Protein AF-A0A5B7D4N1-F1 (afdb_monomer_lite)

Structure (mmCIF, N/CA/C/O backbone):
data_AF-A0A5B7D4N1-F1
#
_entry.id   AF-A0A5B7D4N1-F1
#
loop_
_atom_site.group_PDB
_atom_site.id
_atom_site.type_symbol
_atom_site.label_atom_id
_atom_site.label_alt_id
_atom_site.label_comp_id
_atom_site.label_asym_id
_atom_site.label_entity_id
_atom_site.label_seq_id
_atom_site.pdbx_PDB_ins_code
_atom_site.Cartn_x
_atom_site.Cartn_y
_atom_site.Cartn_z
_atom_site.occupancy
_atom_site.B_iso_or_equiv
_atom_site.auth_seq_id
_atom_site.auth_comp_id
_atom_site.auth_asym_id
_atom_site.auth_atom_id
_atom_site.pdbx_PDB_model_num
ATOM 1 N N . MET A 1 1 ? -23.264 2.022 2.938 1.00 48.88 1 MET A N 1
ATOM 2 C CA . MET A 1 1 ? -21.872 2.042 3.425 1.00 48.88 1 MET A CA 1
ATOM 3 C C . MET A 1 1 ? -21.930 2.372 4.895 1.00 48.88 1 MET A C 1
ATOM 5 O O . MET A 1 1 ? -22.106 3.529 5.250 1.00 48.88 1 MET A O 1
ATOM 9 N N . THR A 1 2 ? -21.930 1.342 5.725 1.00 54.53 2 THR A N 1
ATOM 10 C CA . THR A 1 2 ? -21.895 1.464 7.180 1.00 54.53 2 THR A CA 1
ATOM 11 C C . THR A 1 2 ? -20.443 1.342 7.619 1.00 54.53 2 THR A C 1
ATOM 13 O O . THR A 1 2 ? -19.711 0.515 7.087 1.00 54.53 2 THR A O 1
ATOM 16 N N . PHE A 1 3 ? -20.005 2.172 8.566 1.00 68.19 3 PHE A N 1
ATOM 17 C CA . PHE A 1 3 ? -18.718 2.006 9.258 1.00 68.19 3 PHE A CA 1
ATOM 18 C C . PHE A 1 3 ? -18.810 0.847 10.269 1.00 68.19 3 PHE A C 1
ATOM 20 O O . PHE A 1 3 ? -18.339 0.952 11.397 1.00 68.19 3 PHE A O 1
ATOM 27 N N . ASP A 1 4 ? -19.501 -0.231 9.895 1.00 79.94 4 ASP A N 1
ATOM 28 C CA . ASP A 1 4 ? -19.618 -1.415 10.729 1.00 79.94 4 ASP A CA 1
ATOM 29 C C . ASP A 1 4 ? -18.230 -2.078 10.791 1.00 79.94 4 ASP A C 1
ATOM 31 O O . ASP A 1 4 ? -17.604 -2.261 9.738 1.00 79.94 4 ASP A O 1
ATOM 35 N N . PRO A 1 5 ? -17.723 -2.439 11.982 1.00 80.62 5 PRO A N 1
ATOM 36 C CA . PRO A 1 5 ? -16.435 -3.115 12.126 1.00 80.62 5 PRO A CA 1
ATOM 37 C C . PRO A 1 5 ? -16.261 -4.319 11.191 1.00 80.62 5 PRO A C 1
ATOM 39 O O . PRO A 1 5 ? -15.171 -4.541 10.667 1.00 80.62 5 PRO A O 1
ATOM 42 N N . LYS A 1 6 ? -17.341 -5.059 10.912 1.00 85.81 6 LYS A N 1
ATOM 43 C CA . LYS A 1 6 ? -17.313 -6.221 10.017 1.00 85.81 6 LYS A CA 1
ATOM 44 C C . LYS A 1 6 ? -17.102 -5.839 8.548 1.00 85.81 6 LYS A C 1
ATOM 46 O O . LYS A 1 6 ? -16.419 -6.554 7.809 1.00 85.81 6 LYS A O 1
ATOM 51 N N . ASP A 1 7 ? -17.662 -4.707 8.125 1.00 83.88 7 ASP A N 1
ATOM 52 C CA . ASP A 1 7 ? -17.469 -4.168 6.775 1.00 83.88 7 ASP A CA 1
ATOM 53 C C . ASP A 1 7 ? -16.024 -3.669 6.598 1.00 83.88 7 ASP A C 1
ATOM 55 O O . ASP A 1 7 ? -15.410 -3.886 5.550 1.00 83.88 7 ASP A O 1
ATOM 59 N N . ILE A 1 8 ? -15.454 -3.055 7.644 1.00 84.31 8 ILE A N 1
ATOM 60 C CA . ILE A 1 8 ? -14.058 -2.591 7.672 1.00 84.31 8 ILE A CA 1
ATOM 61 C C . ILE A 1 8 ? -13.090 -3.777 7.592 1.00 84.31 8 ILE A C 1
ATOM 63 O O . ILE A 1 8 ? -12.187 -3.771 6.753 1.00 84.31 8 ILE A O 1
ATOM 67 N N . GLU A 1 9 ? -13.300 -4.819 8.398 1.00 88.00 9 GLU A N 1
ATOM 68 C CA . GLU A 1 9 ? -12.480 -6.036 8.372 1.00 88.00 9 GLU A CA 1
ATOM 69 C C . GLU A 1 9 ? -12.513 -6.703 6.988 1.00 88.00 9 GLU A C 1
ATOM 71 O O . GLU A 1 9 ? -11.469 -7.016 6.411 1.00 88.00 9 GLU A O 1
ATOM 76 N N . THR A 1 10 ? -13.705 -6.819 6.394 1.00 91.44 10 THR A N 1
ATOM 77 C CA . THR A 1 10 ? -13.885 -7.365 5.038 1.00 91.44 10 THR A CA 1
ATOM 78 C C . THR A 1 10 ? -13.144 -6.532 3.986 1.00 91.44 10 THR A C 1
ATOM 80 O O . THR A 1 10 ? -12.511 -7.081 3.077 1.00 91.44 10 THR A O 1
ATOM 83 N N . ALA A 1 11 ? -13.174 -5.201 4.101 1.00 90.25 11 ALA A N 1
ATOM 84 C CA . ALA A 1 11 ? -12.440 -4.312 3.206 1.00 90.25 11 ALA A CA 1
ATOM 85 C C . ALA A 1 11 ? -10.916 -4.479 3.352 1.00 90.25 11 ALA A C 1
ATOM 87 O O . ALA A 1 11 ? -10.200 -4.514 2.349 1.00 90.25 11 ALA A O 1
ATOM 88 N N . ILE A 1 12 ? -10.411 -4.645 4.577 1.00 89.88 12 ILE A N 1
ATOM 89 C CA . ILE A 1 12 ? -8.988 -4.905 4.842 1.00 89.88 12 ILE A CA 1
ATOM 90 C C . ILE A 1 12 ? -8.556 -6.248 4.245 1.00 89.88 12 ILE A C 1
ATOM 92 O O . ILE A 1 12 ? -7.512 -6.311 3.589 1.00 89.88 12 ILE A O 1
ATOM 96 N N . GLU A 1 13 ? -9.346 -7.304 4.444 1.00 94.19 13 GLU A N 1
ATOM 97 C CA . GLU A 1 13 ? -9.117 -8.641 3.882 1.00 94.19 13 GLU A CA 1
ATOM 98 C C . GLU A 1 13 ? -9.022 -8.578 2.350 1.00 94.19 13 GLU A C 1
ATOM 100 O O . GLU A 1 13 ? -8.047 -9.034 1.746 1.00 94.19 13 GLU A O 1
ATOM 105 N N . THR A 1 14 ? -9.989 -7.907 1.722 1.00 95.19 14 THR A N 1
ATOM 106 C CA . THR A 1 14 ? -10.043 -7.731 0.265 1.00 95.19 14 THR A CA 1
ATOM 107 C C . THR A 1 14 ? -8.824 -6.960 -0.245 1.00 95.19 14 THR A C 1
ATOM 109 O O . THR A 1 14 ? -8.192 -7.362 -1.221 1.00 95.19 14 THR A O 1
ATOM 112 N N . LEU A 1 15 ? -8.416 -5.886 0.440 1.00 94.25 15 LEU A N 1
ATOM 113 C CA . LEU A 1 15 ? -7.226 -5.120 0.061 1.00 94.25 15 LEU A CA 1
ATOM 114 C C . LEU A 1 15 ? -5.928 -5.922 0.211 1.00 94.25 15 LEU A C 1
ATOM 116 O O . LEU A 1 15 ? -5.008 -5.724 -0.584 1.00 94.25 15 LEU A O 1
ATOM 120 N N . LYS A 1 16 ? -5.824 -6.828 1.195 1.00 94.44 16 LYS A N 1
ATOM 121 C CA . LYS A 1 16 ? -4.670 -7.739 1.317 1.00 94.44 16 LYS A CA 1
ATOM 122 C C . 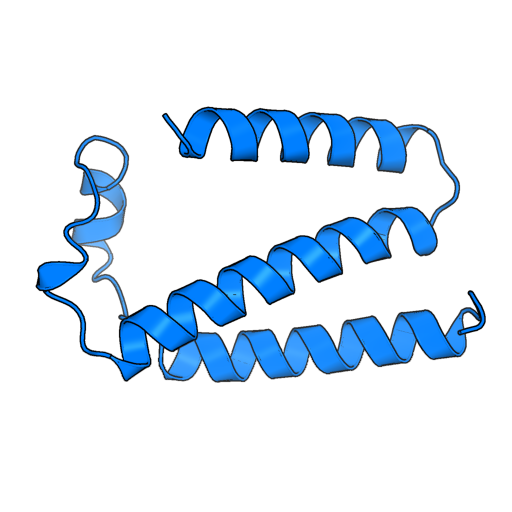LYS A 1 16 ? -4.574 -8.657 0.098 1.00 94.44 16 LYS A C 1
ATOM 124 O O . LYS A 1 16 ? -3.495 -8.771 -0.482 1.00 94.44 16 LYS A O 1
ATOM 129 N N . GLN A 1 17 ? -5.696 -9.242 -0.319 1.00 96.69 17 GLN A N 1
ATOM 130 C CA . GLN A 1 17 ? -5.758 -10.101 -1.504 1.00 96.69 17 GLN A CA 1
ATOM 131 C C . GLN A 1 17 ? -5.407 -9.320 -2.778 1.00 96.69 17 GLN A C 1
ATOM 133 O O . GLN A 1 17 ? -4.567 -9.760 -3.564 1.00 96.69 17 GLN A O 1
ATOM 138 N N . SER A 1 18 ? -5.960 -8.115 -2.948 1.00 94.94 18 SER A N 1
ATOM 139 C CA . SER A 1 18 ? -5.644 -7.239 -4.083 1.00 94.94 18 SER A CA 1
ATOM 140 C C . SER A 1 18 ? -4.160 -6.872 -4.138 1.00 94.94 18 SER A C 1
ATOM 142 O O . SER A 1 18 ? -3.551 -6.905 -5.207 1.00 94.94 18 SER A O 1
ATOM 144 N N . VAL A 1 19 ? -3.541 -6.584 -2.988 1.00 94.19 19 VAL A N 1
ATOM 145 C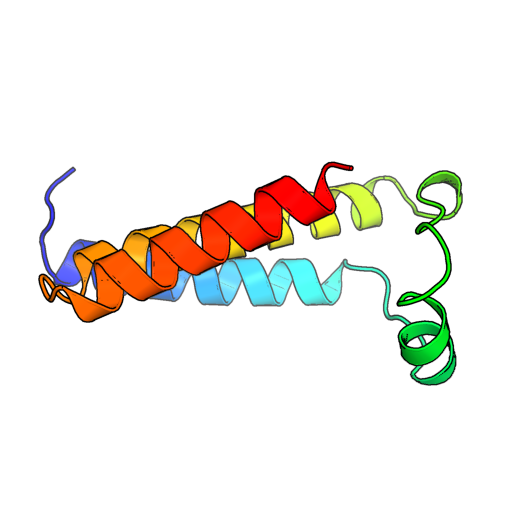 CA . VAL A 1 19 ? -2.095 -6.333 -2.890 1.00 94.19 19 VAL A CA 1
ATOM 146 C C . VAL A 1 19 ? -1.282 -7.556 -3.312 1.00 94.19 19 VAL A C 1
ATOM 148 O O . VAL A 1 19 ? -0.289 -7.407 -4.029 1.00 94.19 19 VAL A O 1
ATOM 151 N N . GLU A 1 20 ? -1.682 -8.755 -2.892 1.00 94.69 20 GLU A N 1
ATOM 152 C CA . GLU A 1 20 ? -1.001 -9.989 -3.278 1.00 94.69 20 GLU A CA 1
ATOM 153 C C . GLU A 1 20 ? -1.059 -10.211 -4.791 1.00 94.69 20 GLU A C 1
ATOM 155 O O . GLU A 1 20 ? -0.030 -10.490 -5.410 1.00 94.69 20 GLU A O 1
ATOM 160 N N . VAL A 1 21 ? -2.233 -10.015 -5.399 1.00 94.69 21 VAL A N 1
ATOM 161 C CA . VAL A 1 21 ? -2.405 -10.083 -6.854 1.00 94.69 21 VAL A CA 1
ATOM 162 C C . VAL A 1 21 ? -1.497 -9.066 -7.536 1.00 94.69 21 VAL A C 1
ATOM 164 O O . VAL A 1 21 ? -0.704 -9.448 -8.393 1.00 94.69 21 VAL A O 1
ATOM 167 N N . CYS A 1 22 ? -1.528 -7.800 -7.114 1.00 92.88 22 CYS A N 1
ATOM 168 C CA . CYS A 1 22 ? -0.679 -6.772 -7.709 1.00 92.88 22 CYS A CA 1
ATOM 169 C C . CYS A 1 22 ? 0.806 -7.151 -7.618 1.00 92.88 22 CYS A C 1
ATOM 171 O O . CYS A 1 22 ? 1.512 -7.083 -8.616 1.00 92.88 22 CYS A O 1
ATOM 173 N N . ASN A 1 23 ? 1.292 -7.641 -6.475 1.00 91.19 23 ASN A N 1
ATOM 174 C CA . ASN A 1 23 ? 2.694 -8.048 -6.315 1.00 91.19 23 ASN A CA 1
ATOM 175 C C . ASN A 1 23 ? 3.129 -9.199 -7.240 1.00 91.19 23 ASN A C 1
ATOM 177 O O . ASN A 1 23 ? 4.321 -9.325 -7.522 1.00 91.19 23 ASN A O 1
ATOM 181 N N . ARG A 1 24 ? 2.198 -10.031 -7.726 1.00 92.19 24 ARG A N 1
ATOM 182 C CA . ARG A 1 24 ? 2.502 -11.078 -8.716 1.00 92.19 24 ARG A CA 1
ATOM 183 C C . ARG A 1 24 ? 2.753 -10.502 -10.113 1.00 92.19 24 ARG A C 1
ATOM 185 O O . ARG A 1 24 ? 3.571 -11.062 -10.837 1.00 92.19 24 ARG A O 1
ATOM 192 N N . PHE A 1 25 ? 2.073 -9.408 -10.459 1.00 89.75 25 PHE A N 1
ATOM 193 C CA . PHE A 1 25 ? 2.125 -8.765 -11.781 1.00 89.75 25 PHE A CA 1
ATOM 194 C C . PHE A 1 25 ? 3.002 -7.511 -11.831 1.00 89.75 25 PHE A C 1
ATOM 196 O O . PHE A 1 25 ? 3.339 -7.036 -12.911 1.00 89.75 25 PHE A O 1
ATOM 203 N N . ARG A 1 26 ? 3.387 -6.966 -10.676 1.00 86.00 26 ARG A N 1
ATOM 204 C CA . ARG A 1 26 ? 4.345 -5.867 -10.585 1.00 86.00 26 ARG A CA 1
ATOM 205 C C . ARG A 1 26 ? 5.731 -6.322 -11.011 1.00 86.00 26 ARG A C 1
ATOM 207 O O .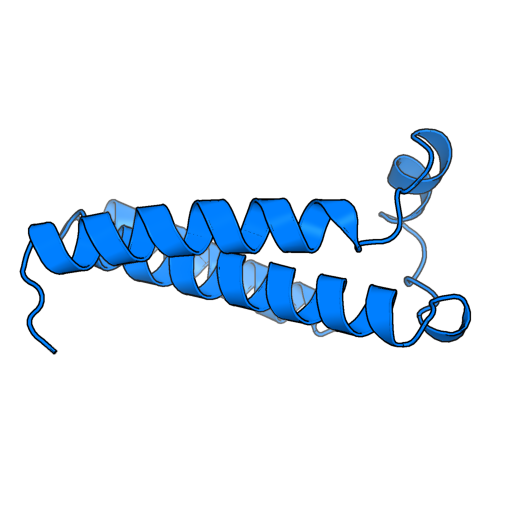 ARG A 1 26 ? 6.147 -7.458 -10.765 1.00 86.00 26 ARG A O 1
ATOM 214 N N . ARG A 1 27 ? 6.489 -5.378 -11.560 1.00 78.88 27 ARG A N 1
ATOM 215 C CA . ARG A 1 27 ? 7.884 -5.603 -11.919 1.00 78.88 27 ARG A CA 1
ATOM 216 C C . ARG A 1 27 ? 8.700 -5.936 -10.669 1.00 78.88 27 ARG A C 1
ATOM 218 O O . ARG A 1 27 ? 8.788 -5.148 -9.725 1.00 78.88 27 ARG A O 1
ATOM 225 N N . LYS A 1 28 ? 9.326 -7.112 -10.660 1.00 71.69 28 LYS A N 1
ATOM 226 C CA . LYS A 1 28 ? 10.225 -7.532 -9.581 1.00 71.69 28 LYS A CA 1
ATOM 227 C C . LYS A 1 28 ? 11.552 -6.796 -9.746 1.00 71.69 28 LYS A C 1
ATOM 229 O O . LYS A 1 28 ? 12.354 -7.165 -10.597 1.00 71.69 28 LYS A O 1
ATOM 234 N N . ASN A 1 29 ? 11.783 -5.746 -8.958 1.00 61.50 29 ASN A N 1
ATOM 235 C CA . ASN A 1 29 ? 13.099 -5.106 -8.933 1.00 61.50 29 ASN A CA 1
ATOM 236 C C . ASN A 1 29 ? 14.123 -6.111 -8.416 1.00 61.50 29 ASN A C 1
ATOM 238 O O . ASN A 1 29 ? 13.933 -6.714 -7.356 1.00 61.50 29 ASN A O 1
ATOM 242 N N . THR A 1 30 ? 15.233 -6.246 -9.126 1.00 56.16 30 THR A N 1
ATOM 243 C CA . THR A 1 30 ? 16.367 -6.999 -8.593 1.00 56.16 30 THR A CA 1
ATOM 244 C C . THR A 1 30 ? 16.910 -6.208 -7.398 1.00 56.16 30 THR A C 1
ATOM 246 O O . THR A 1 30 ? 16.932 -4.981 -7.443 1.00 56.16 30 THR A O 1
ATOM 249 N N . ILE A 1 31 ? 17.338 -6.863 -6.315 1.00 52.31 31 ILE A N 1
ATOM 250 C CA . ILE A 1 31 ? 17.783 -6.203 -5.064 1.00 52.31 31 ILE A CA 1
ATOM 251 C C . ILE A 1 31 ? 18.833 -5.088 -5.315 1.00 52.31 31 ILE A C 1
ATOM 253 O O . ILE A 1 31 ? 18.869 -4.104 -4.579 1.00 52.31 31 ILE A O 1
ATOM 257 N N . GLY A 1 32 ? 19.609 -5.171 -6.406 1.00 49.62 32 GLY A N 1
ATOM 258 C CA . GLY A 1 32 ? 20.531 -4.119 -6.861 1.00 49.62 32 GLY A CA 1
ATOM 259 C C . GLY A 1 32 ? 19.889 -2.842 -7.442 1.00 49.62 32 GLY A C 1
ATOM 260 O O . GLY A 1 32 ? 20.493 -1.778 -7.365 1.00 49.62 32 GLY A O 1
ATOM 261 N N . GLU A 1 33 ? 18.663 -2.887 -7.972 1.00 52.50 33 GLU A N 1
ATOM 262 C CA . GLU A 1 33 ? 17.945 -1.707 -8.491 1.00 52.50 33 GLU A CA 1
ATOM 263 C C . GLU A 1 33 ? 17.275 -0.890 -7.374 1.00 52.50 33 GLU A C 1
ATOM 265 O O . GLU A 1 33 ? 17.145 0.329 -7.491 1.00 52.50 33 GLU A O 1
ATOM 270 N N . SER A 1 34 ? 16.882 -1.528 -6.266 1.00 51.97 34 SER A N 1
ATOM 271 C CA . SER A 1 34 ? 16.190 -0.865 -5.148 1.00 51.97 34 SER A CA 1
ATOM 272 C C . SER A 1 34 ? 17.063 0.159 -4.407 1.00 51.97 34 SER A C 1
ATOM 274 O O . SER A 1 34 ? 16.531 1.142 -3.898 1.00 51.97 34 SER A O 1
ATOM 276 N N . LEU A 1 35 ? 18.392 -0.009 -4.406 1.00 48.31 35 LEU A N 1
ATOM 277 C CA . LEU A 1 35 ? 19.337 0.978 -3.859 1.00 48.31 35 LEU A CA 1
ATOM 278 C C . LEU A 1 35 ? 19.533 2.192 -4.791 1.00 48.31 35 LEU A C 1
ATOM 280 O O . LEU A 1 35 ? 19.760 3.301 -4.314 1.00 48.31 35 LEU A O 1
ATOM 284 N N . GLY A 1 36 ? 19.396 2.016 -6.112 1.00 48.41 36 GLY A N 1
ATOM 285 C CA . GLY A 1 36 ? 19.539 3.092 -7.106 1.00 48.41 36 GLY A CA 1
ATOM 286 C C . GLY A 1 36 ? 18.279 3.947 -7.310 1.00 48.41 36 GLY A C 1
ATOM 287 O O . GLY A 1 36 ? 18.375 5.111 -7.707 1.00 48.41 36 GLY A O 1
ATOM 288 N N . LYS A 1 37 ? 17.090 3.409 -7.000 1.00 48.88 37 LYS A N 1
ATOM 289 C CA . LYS A 1 37 ? 15.799 4.113 -7.148 1.00 48.88 37 LYS A CA 1
ATOM 290 C C . LYS A 1 37 ? 15.595 5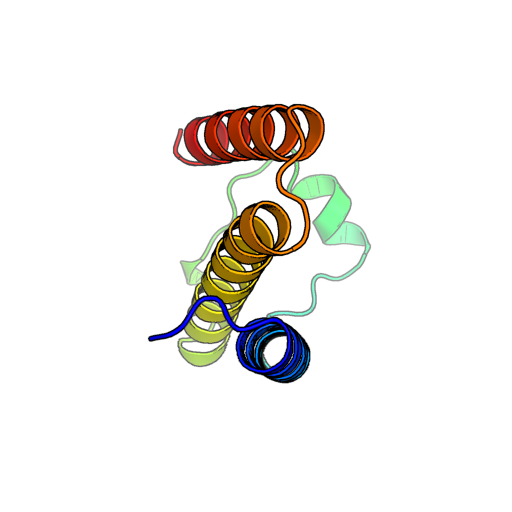.275 -6.175 1.00 48.88 37 LYS A C 1
ATOM 292 O O . LYS A 1 37 ? 14.786 6.148 -6.463 1.00 48.88 37 LYS A O 1
ATOM 297 N N . MET A 1 38 ? 16.348 5.344 -5.074 1.00 48.84 38 MET A N 1
ATOM 298 C CA . MET A 1 38 ? 16.292 6.506 -4.175 1.00 48.84 38 MET A CA 1
ATOM 299 C C . MET A 1 38 ? 16.954 7.758 -4.785 1.00 48.84 38 MET A C 1
ATOM 301 O O . MET A 1 38 ? 16.743 8.860 -4.294 1.00 48.84 38 MET A O 1
ATOM 305 N N . VAL A 1 39 ? 17.726 7.600 -5.872 1.00 50.59 39 VAL A N 1
ATOM 306 C CA . VAL A 1 39 ? 18.493 8.682 -6.518 1.00 50.59 39 VAL A CA 1
ATOM 307 C C . VAL A 1 39 ? 18.079 8.910 -7.983 1.00 50.59 39 VAL A C 1
ATOM 309 O O . VAL A 1 39 ? 18.316 9.987 -8.527 1.00 50.59 39 VAL A O 1
ATOM 312 N N . LYS A 1 40 ? 17.425 7.941 -8.643 1.00 54.81 40 LYS A N 1
ATOM 313 C CA . LYS A 1 40 ? 17.077 8.012 -10.074 1.00 54.81 40 LYS A CA 1
ATOM 314 C C . LYS A 1 40 ? 15.568 7.864 -10.298 1.00 54.81 40 LYS A C 1
ATOM 316 O O . LYS A 1 40 ? 14.967 6.908 -9.811 1.00 54.81 40 LYS A O 1
ATOM 321 N N . LYS A 1 41 ? 14.967 8.786 -11.070 1.00 63.03 41 LYS A N 1
ATOM 322 C CA . LYS A 1 41 ? 13.562 8.703 -11.520 1.00 63.03 41 LYS A CA 1
ATOM 323 C C . LYS A 1 41 ? 13.287 7.326 -12.138 1.00 63.03 41 LYS A C 1
ATOM 325 O O . LYS A 1 41 ? 14.074 6.849 -12.955 1.00 63.03 41 LYS A O 1
ATOM 330 N N . VAL A 1 42 ? 12.175 6.706 -11.744 1.00 67.50 42 VAL A N 1
ATOM 331 C CA . VAL A 1 42 ? 11.716 5.430 -12.308 1.00 67.50 42 VAL A CA 1
ATOM 332 C C . VAL A 1 42 ? 11.325 5.653 -13.768 1.00 67.50 42 VAL A C 1
ATOM 334 O O . VAL A 1 42 ? 10.465 6.482 -14.057 1.00 67.50 42 VAL A O 1
ATOM 337 N N . ASP A 1 43 ? 11.965 4.929 -14.686 1.00 74.31 43 ASP A N 1
ATOM 338 C CA . ASP A 1 43 ? 11.629 4.980 -16.109 1.00 74.31 43 ASP A CA 1
ATOM 339 C C . ASP A 1 43 ? 10.491 4.006 -16.429 1.00 74.31 43 ASP A C 1
ATOM 341 O O . ASP A 1 43 ? 10.709 2.827 -16.724 1.00 74.31 43 ASP A O 1
ATOM 345 N N . TYR A 1 44 ? 9.264 4.514 -16.361 1.00 72.69 44 TYR A N 1
ATOM 346 C CA . TYR A 1 44 ? 8.052 3.751 -16.649 1.00 72.69 44 TYR A CA 1
ATOM 347 C C . TYR A 1 44 ? 7.901 3.359 -18.127 1.00 72.69 44 TYR A C 1
ATOM 349 O O . TYR A 1 44 ? 7.109 2.470 -18.419 1.00 72.69 44 TYR A O 1
ATOM 357 N N . ASN A 1 45 ? 8.678 3.930 -19.059 1.00 77.06 45 ASN A N 1
ATOM 358 C CA . ASN A 1 45 ? 8.640 3.504 -20.468 1.00 77.06 45 ASN A CA 1
ATOM 359 C C . ASN A 1 45 ? 9.196 2.087 -20.665 1.00 77.06 45 ASN A C 1
ATOM 361 O O . ASN A 1 45 ? 8.946 1.456 -21.687 1.00 77.06 45 ASN A O 1
ATOM 365 N N . SER A 1 46 ? 9.952 1.589 -19.684 1.00 81.00 46 SER A N 1
ATOM 366 C CA . SER A 1 46 ? 10.527 0.243 -19.691 1.00 81.00 46 SER A CA 1
ATOM 367 C C . SER A 1 46 ? 9.600 -0.839 -19.116 1.00 81.00 46 SER A C 1
ATOM 3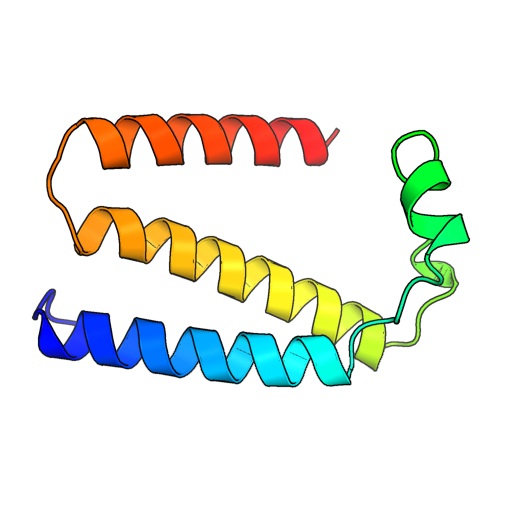69 O O . SER A 1 46 ? 10.043 -1.971 -18.941 1.00 81.00 46 SER A O 1
ATOM 371 N N . PHE A 1 47 ? 8.355 -0.499 -18.769 1.00 84.69 47 PHE A N 1
ATOM 372 C CA . PHE A 1 47 ? 7.389 -1.399 -18.135 1.00 84.69 47 PHE A CA 1
ATOM 373 C C . PHE A 1 47 ? 6.331 -1.839 -19.151 1.00 84.69 47 PHE A C 1
ATOM 375 O O . PHE A 1 47 ? 5.962 -1.072 -20.046 1.00 84.69 47 PHE A O 1
ATOM 382 N N . THR A 1 48 ? 5.792 -3.050 -18.998 1.00 90.56 48 THR A N 1
ATOM 383 C CA . THR A 1 48 ? 4.611 -3.450 -19.779 1.00 90.56 48 THR A CA 1
ATOM 384 C C . THR A 1 48 ? 3.358 -2.733 -19.278 1.00 90.56 48 THR A C 1
ATOM 386 O O . THR A 1 48 ? 3.308 -2.202 -18.166 1.00 90.56 48 THR A O 1
ATOM 389 N N . LYS A 1 49 ? 2.298 -2.732 -20.094 1.00 88.75 49 LYS A N 1
ATOM 390 C CA . LYS A 1 49 ? 1.008 -2.159 -19.687 1.00 88.75 49 LYS A CA 1
ATOM 391 C C . LYS A 1 49 ? 0.449 -2.854 -18.444 1.00 88.75 49 LYS A C 1
ATOM 393 O O . LYS A 1 49 ? -0.085 -2.165 -17.577 1.00 88.75 49 LYS A O 1
ATOM 398 N N . GLU A 1 50 ? 0.592 -4.179 -18.337 1.00 90.75 50 GLU A N 1
ATOM 399 C CA . GLU A 1 50 ? 0.147 -4.907 -17.144 1.00 90.75 50 GLU A CA 1
ATOM 400 C C . GLU A 1 50 ? 0.970 -4.534 -15.907 1.00 90.75 50 GLU A C 1
ATOM 402 O O . GLU A 1 50 ? 0.391 -4.327 -14.844 1.00 90.75 50 GLU A O 1
ATOM 407 N N . GLU A 1 51 ? 2.292 -4.382 -16.033 1.00 89.69 51 GLU A N 1
ATOM 408 C CA . GLU A 1 51 ? 3.155 -3.996 -14.909 1.00 89.69 51 GLU A CA 1
ATOM 409 C C . GLU A 1 51 ? 2.833 -2.586 -14.397 1.00 89.69 51 GLU A C 1
ATOM 411 O O . GLU A 1 51 ? 2.758 -2.371 -13.187 1.00 89.69 51 GLU A O 1
ATOM 416 N N . ILE A 1 52 ? 2.607 -1.627 -15.304 1.00 89.62 52 ILE A N 1
ATOM 417 C CA . ILE A 1 52 ? 2.209 -0.253 -14.948 1.00 89.62 52 ILE A CA 1
ATOM 418 C C . ILE A 1 52 ? 0.848 -0.259 -14.249 1.00 89.62 52 ILE A C 1
ATOM 420 O O . ILE A 1 52 ? 0.668 0.415 -13.235 1.00 89.62 52 ILE A O 1
ATOM 424 N N . HIS A 1 53 ? -0.110 -1.027 -14.771 1.00 92.06 53 HIS A N 1
ATOM 425 C CA . HIS A 1 53 ? -1.430 -1.143 -14.163 1.00 92.06 53 HIS A CA 1
ATOM 426 C C . HIS A 1 53 ? -1.354 -1.784 -12.771 1.00 92.06 53 HIS A C 1
ATOM 428 O O . HIS A 1 53 ? -1.954 -1.275 -11.829 1.00 92.06 53 HIS A O 1
ATOM 434 N N . ALA A 1 54 ? -0.549 -2.836 -12.605 1.00 92.25 54 ALA A N 1
ATOM 435 C CA . ALA A 1 54 ? -0.334 -3.481 -11.315 1.00 92.25 54 ALA A CA 1
ATOM 436 C C . ALA A 1 54 ? 0.361 -2.555 -10.298 1.00 92.25 54 ALA A C 1
ATOM 438 O O . ALA A 1 54 ? 0.019 -2.586 -9.116 1.00 92.25 54 ALA A O 1
ATOM 439 N N . GLU A 1 55 ? 1.306 -1.709 -10.728 1.00 87.44 55 GLU A N 1
ATOM 440 C CA . GLU A 1 55 ? 1.896 -0.654 -9.886 1.00 87.44 55 GLU A CA 1
ATOM 441 C C . GLU A 1 55 ? 0.845 0.374 -9.437 1.00 87.44 55 GLU A C 1
ATOM 443 O O . GLU A 1 55 ? 0.792 0.727 -8.256 1.00 87.44 55 GLU A O 1
ATOM 448 N N . LEU A 1 56 ? -0.027 0.815 -10.351 1.00 90.06 56 LEU A N 1
ATOM 449 C CA . LEU A 1 56 ? -1.092 1.773 -10.052 1.00 90.06 56 LEU A CA 1
ATOM 450 C C . LEU A 1 56 ? -2.119 1.196 -9.065 1.00 90.06 56 LEU A C 1
ATOM 452 O O . LEU A 1 56 ? -2.396 1.814 -8.036 1.00 90.06 56 LEU A O 1
ATOM 456 N N . CYS A 1 57 ? -2.631 -0.008 -9.333 1.00 93.94 57 CYS A N 1
ATOM 457 C CA . CYS A 1 57 ? -3.589 -0.685 -8.457 1.00 93.94 57 CYS A CA 1
ATOM 458 C C . CYS A 1 57 ? -2.989 -0.988 -7.080 1.00 93.94 57 CYS A C 1
ATOM 460 O O . CYS A 1 57 ? -3.673 -0.873 -6.063 1.00 93.94 57 CYS A O 1
ATOM 462 N N . TYR A 1 58 ? -1.696 -1.321 -7.015 1.00 92.75 58 TYR A N 1
ATOM 463 C CA . TYR A 1 58 ? -0.998 -1.487 -5.743 1.00 92.75 58 TYR A CA 1
ATOM 464 C C . TYR A 1 58 ? -0.949 -0.182 -4.943 1.00 92.75 58 TYR A C 1
ATOM 466 O O . TYR A 1 58 ? -1.241 -0.191 -3.746 1.00 92.75 58 TYR A O 1
ATOM 474 N N . ALA A 1 59 ? -0.619 0.942 -5.588 1.00 88.75 59 ALA A N 1
ATOM 475 C CA . ALA A 1 59 ? -0.598 2.251 -4.938 1.00 88.75 59 ALA A CA 1
ATOM 476 C C . ALA A 1 59 ? -1.983 2.650 -4.402 1.00 88.75 59 ALA A C 1
ATOM 478 O O . ALA A 1 59 ? -2.095 3.104 -3.261 1.00 88.75 59 ALA A O 1
ATOM 479 N N . GLU A 1 60 ? -3.040 2.414 -5.178 1.00 90.44 60 GLU A N 1
ATOM 480 C CA . GLU A 1 60 ? -4.423 2.649 -4.755 1.00 90.44 60 GLU A CA 1
ATOM 481 C C . GLU A 1 60 ? -4.817 1.764 -3.565 1.00 90.44 60 GLU A C 1
ATOM 483 O O . GLU A 1 60 ? -5.351 2.260 -2.571 1.00 90.44 60 GLU A O 1
ATOM 488 N N . CYS A 1 61 ? -4.466 0.474 -3.592 1.00 92.50 61 CYS A N 1
ATOM 489 C CA . CYS A 1 61 ? -4.724 -0.426 -2.469 1.00 92.50 61 CYS A CA 1
ATOM 490 C C . CYS A 1 61 ? -4.020 0.036 -1.185 1.00 92.50 61 CYS A C 1
ATOM 492 O O . CYS A 1 61 ? -4.589 -0.066 -0.098 1.00 92.50 61 CYS A O 1
ATOM 494 N N . LEU A 1 62 ? -2.790 0.556 -1.285 1.00 86.94 62 LEU A N 1
ATOM 495 C CA . LEU A 1 62 ? -2.070 1.124 -0.141 1.00 86.94 62 LEU A CA 1
ATOM 496 C C . LEU A 1 62 ? -2.733 2.396 0.395 1.00 86.94 62 LEU A C 1
ATOM 498 O O . LEU A 1 62 ? -2.783 2.579 1.615 1.00 86.94 62 LEU A O 1
ATOM 502 N N . LEU A 1 63 ? -3.239 3.254 -0.493 1.00 86.25 63 LEU A N 1
ATOM 503 C CA . LEU A 1 63 ? -3.979 4.455 -0.117 1.00 86.25 63 LEU A CA 1
ATOM 504 C C . LEU A 1 63 ? -5.266 4.087 0.628 1.00 86.25 63 LEU A C 1
ATOM 506 O O . LEU A 1 63 ? -5.490 4.582 1.730 1.00 86.25 63 LEU A O 1
ATOM 510 N N . LEU A 1 64 ? -6.060 3.163 0.084 1.00 89.31 64 LEU A N 1
ATOM 511 C CA . LEU A 1 64 ? -7.293 2.687 0.712 1.00 89.31 64 LEU A CA 1
ATOM 512 C C . LEU A 1 64 ? -7.020 2.022 2.066 1.00 89.31 64 LEU A C 1
ATOM 514 O O . LEU A 1 64 ? -7.707 2.317 3.040 1.00 89.31 64 LEU A O 1
ATOM 518 N N . ARG A 1 65 ? -5.955 1.216 2.187 1.00 85.56 65 ARG A N 1
ATOM 519 C CA . ARG A 1 65 ? -5.535 0.656 3.486 1.00 85.56 65 ARG A CA 1
ATOM 520 C C . ARG A 1 65 ? -5.151 1.742 4.486 1.00 85.56 65 ARG A C 1
ATOM 522 O O . ARG A 1 65 ? -5.434 1.601 5.670 1.00 85.56 65 ARG A O 1
ATOM 529 N N . ALA A 1 66 ? -4.505 2.816 4.028 1.00 80.88 66 ALA A N 1
ATOM 530 C CA . ALA A 1 66 ? -4.187 3.952 4.882 1.00 80.88 66 ALA A CA 1
ATOM 531 C C . ALA A 1 66 ? -5.452 4.682 5.353 1.00 80.88 66 ALA A C 1
ATOM 533 O O . ALA A 1 66 ? -5.494 5.082 6.511 1.00 80.88 66 ALA A O 1
ATOM 534 N N . VAL A 1 67 ? -6.474 4.810 4.501 1.00 83.12 67 VAL A N 1
ATOM 535 C CA . VAL A 1 67 ? -7.785 5.368 4.873 1.00 83.12 67 VAL A CA 1
ATOM 536 C C . VAL A 1 67 ? -8.491 4.479 5.903 1.00 83.12 67 VAL A C 1
ATOM 538 O O . VAL A 1 67 ? -8.941 4.983 6.929 1.00 83.12 67 VAL A O 1
ATOM 541 N N . LEU A 1 68 ? -8.508 3.157 5.700 1.00 81.44 68 LEU A N 1
ATOM 542 C CA . LEU A 1 68 ? -9.133 2.221 6.642 1.00 81.44 68 LEU A CA 1
ATOM 543 C C . LEU A 1 68 ? -8.460 2.229 8.021 1.00 81.44 68 LEU A C 1
ATOM 545 O O . LEU A 1 68 ? -9.164 2.149 9.018 1.00 81.44 68 LEU A O 1
ATOM 549 N N . THR A 1 69 ? -7.141 2.450 8.115 1.00 74.56 69 THR A N 1
ATOM 550 C CA . THR A 1 69 ? -6.480 2.614 9.428 1.00 74.56 69 THR A CA 1
ATOM 551 C C . THR A 1 69 ? -6.963 3.821 10.244 1.00 74.56 69 THR A C 1
ATOM 553 O O . THR A 1 69 ? -6.721 3.856 11.445 1.00 74.56 69 THR A O 1
ATOM 556 N N . PHE A 1 70 ? -7.626 4.818 9.643 1.00 69.69 70 PHE A N 1
ATOM 557 C CA . PHE A 1 70 ? -8.294 5.877 10.419 1.00 69.69 70 PHE A CA 1
ATOM 558 C C . PHE A 1 70 ? -9.704 5.487 10.870 1.00 69.69 70 PHE A C 1
ATOM 560 O O . PHE A 1 70 ? -10.234 6.110 11.780 1.00 69.69 70 PHE A O 1
ATOM 567 N N . MET A 1 71 ? -10.318 4.515 10.195 1.00 68.69 71 MET A N 1
ATOM 568 C CA . MET A 1 71 ? -11.668 4.029 10.487 1.00 68.69 71 MET A CA 1
ATOM 569 C C . MET A 1 71 ? -11.651 2.891 11.516 1.00 68.69 71 MET A C 1
ATOM 571 O O . MET A 1 71 ? -12.639 2.697 12.210 1.00 68.69 71 MET A O 1
ATOM 575 N N . GLU A 1 72 ? -10.539 2.157 11.613 1.00 62.69 72 GLU A N 1
ATOM 576 C CA . GLU A 1 72 ? -10.317 1.081 12.592 1.00 62.69 72 GLU A CA 1
ATOM 577 C C . GLU A 1 72 ? -10.066 1.613 14.018 1.00 62.69 72 GLU A C 1
ATOM 579 O O . GLU A 1 72 ? -10.461 0.968 14.981 1.00 62.69 72 GLU A O 1
ATOM 584 N N . ASP A 1 73 ? -9.460 2.801 14.157 1.00 57.66 73 ASP A N 1
ATOM 585 C CA . ASP A 1 73 ? -9.176 3.450 15.445 1.00 57.66 73 ASP A CA 1
ATOM 586 C C . ASP A 1 73 ? -9.456 4.962 15.370 1.00 57.66 73 ASP A C 1
ATOM 588 O O . ASP A 1 73 ? -8.686 5.712 14.755 1.00 57.66 73 ASP A O 1
ATOM 592 N N . GLU A 1 74 ? -10.490 5.434 16.078 1.00 54.00 74 GLU A N 1
ATOM 593 C CA . GLU A 1 74 ? -10.791 6.861 16.303 1.00 54.00 74 GLU A CA 1
ATOM 594 C C . GLU A 1 74 ? -9.788 7.517 17.278 1.00 54.00 74 GLU A C 1
ATOM 596 O O . GLU A 1 74 ? -10.155 8.175 18.252 1.00 54.00 74 GLU A O 1
ATOM 601 N N . THR A 1 75 ? -8.483 7.335 17.070 1.00 58.47 75 THR A N 1
ATOM 602 C CA . THR A 1 75 ? -7.464 7.957 17.925 1.00 58.47 75 THR A CA 1
ATOM 603 C C . THR A 1 75 ? -6.648 8.998 17.164 1.00 58.47 75 THR A C 1
ATOM 605 O O . THR A 1 75 ? -6.284 8.833 15.998 1.00 58.47 75 THR A O 1
ATOM 608 N N . LEU A 1 76 ? -6.312 10.098 17.851 1.00 52.59 76 LEU A N 1
ATOM 609 C CA . LEU A 1 76 ? -5.514 11.225 17.335 1.00 52.59 76 LEU A CA 1
ATOM 610 C C . LEU A 1 76 ? -4.187 10.788 16.679 1.00 52.59 76 LEU A C 1
ATOM 612 O O . LEU A 1 76 ? -3.671 11.480 15.801 1.00 52.59 76 LEU A O 1
ATOM 616 N N . ILE A 1 77 ? -3.654 9.623 17.063 1.00 55.12 77 ILE A N 1
ATOM 617 C CA . ILE A 1 77 ? -2.437 9.024 16.501 1.00 55.12 77 ILE A CA 1
ATOM 618 C C . ILE A 1 77 ? -2.664 8.516 15.065 1.00 55.12 77 ILE A C 1
ATOM 620 O O . ILE A 1 77 ? -1.777 8.685 14.222 1.00 55.12 77 ILE A O 1
ATOM 624 N N . SER A 1 78 ? -3.836 7.951 14.755 1.00 58.31 78 SER A N 1
ATOM 625 C CA . SER A 1 78 ? -4.229 7.538 13.397 1.00 58.31 78 SER A CA 1
ATOM 626 C C . SER A 1 78 ? -4.339 8.755 12.477 1.00 58.31 78 SER A C 1
ATOM 628 O O . SER A 1 78 ? -3.790 8.751 11.371 1.00 58.31 78 SER A O 1
ATOM 630 N N . PHE A 1 79 ? -4.914 9.851 12.994 1.00 63.94 79 PHE A N 1
ATOM 631 C CA . PHE A 1 79 ? -5.012 11.129 12.286 1.00 63.94 79 PHE A CA 1
ATOM 632 C C . PHE A 1 79 ? -3.632 11.734 11.966 1.00 63.94 79 PHE A C 1
ATOM 634 O O . PHE A 1 79 ? -3.349 12.112 10.826 1.00 63.94 79 PHE A O 1
ATOM 641 N N . LEU A 1 80 ? -2.726 11.742 12.952 1.00 64.81 80 LEU A N 1
ATOM 642 C CA . LEU A 1 80 ? -1.338 12.202 12.803 1.00 64.81 80 LEU A CA 1
ATOM 643 C C . LEU A 1 80 ? -0.535 11.352 11.808 1.00 64.81 80 LEU A C 1
ATOM 645 O O . LEU A 1 80 ? 0.177 11.894 10.958 1.00 64.81 80 LEU A O 1
ATOM 649 N N . LYS A 1 81 ? -0.655 10.019 11.874 1.00 65.12 81 LYS A N 1
ATOM 650 C CA . LYS A 1 81 ? 0.037 9.107 10.949 1.00 65.12 81 LYS A CA 1
ATOM 651 C C . LYS A 1 81 ? -0.407 9.316 9.513 1.00 65.12 81 LYS A C 1
ATOM 653 O O . LYS A 1 81 ? 0.429 9.316 8.609 1.00 65.12 81 LYS A O 1
ATOM 658 N N . GLY A 1 82 ? -1.699 9.496 9.281 1.00 66.31 82 GLY A N 1
ATOM 659 C CA . GLY A 1 82 ? -2.164 9.707 7.927 1.00 66.31 82 GLY A CA 1
ATOM 660 C C . GLY A 1 82 ? -1.946 11.127 7.404 1.00 66.31 82 GLY A C 1
ATOM 661 O O . GLY A 1 82 ? -1.620 11.273 6.228 1.00 66.31 82 GLY A O 1
ATOM 662 N N . GLY A 1 83 ? -1.936 12.147 8.269 1.00 77.19 83 GLY A N 1
ATOM 663 C CA . GLY A 1 83 ? -1.409 13.472 7.922 1.00 77.19 83 GLY A CA 1
ATOM 664 C C . GLY A 1 83 ? 0.058 13.424 7.464 1.00 77.19 83 GLY A C 1
ATOM 665 O O . GLY A 1 83 ? 0.420 14.028 6.451 1.00 77.19 83 GLY A O 1
ATOM 666 N N . MET A 1 84 ? 0.903 12.631 8.138 1.00 77.81 84 MET A N 1
ATOM 667 C CA . MET A 1 84 ? 2.292 12.401 7.713 1.00 77.81 84 MET A CA 1
ATOM 668 C C . MET A 1 84 ? 2.395 11.635 6.384 1.00 77.81 84 MET A C 1
ATOM 670 O O . MET A 1 84 ? 3.233 11.984 5.551 1.00 77.81 84 MET A O 1
ATOM 674 N N . LYS A 1 85 ? 1.534 10.635 6.143 1.00 67.88 85 LYS A N 1
ATOM 675 C CA . LYS A 1 85 ? 1.491 9.902 4.862 1.00 67.88 85 LYS A CA 1
ATOM 676 C C . LYS A 1 85 ? 1.077 10.800 3.693 1.00 67.88 85 LYS A C 1
ATOM 678 O O . LYS A 1 85 ? 1.721 10.747 2.652 1.00 67.88 85 LYS A O 1
ATOM 683 N N . ILE A 1 86 ? 0.078 11.668 3.872 1.00 76.75 86 ILE A N 1
ATOM 684 C CA . ILE A 1 86 ? -0.352 12.631 2.840 1.00 76.75 86 ILE A CA 1
ATOM 685 C C . ILE A 1 86 ? 0.798 13.576 2.472 1.00 76.75 86 ILE A C 1
ATOM 687 O O . ILE A 1 86 ? 1.065 13.804 1.291 1.00 76.75 86 ILE A O 1
ATOM 691 N N . ARG A 1 87 ? 1.540 14.074 3.471 1.00 75.81 87 ARG A N 1
ATOM 692 C CA . ARG A 1 87 ? 2.728 14.909 3.243 1.00 75.81 87 ARG A CA 1
ATOM 693 C C . ARG A 1 87 ? 3.820 14.163 2.465 1.00 75.81 87 ARG A C 1
ATOM 695 O O . ARG A 1 87 ? 4.432 14.757 1.580 1.00 75.81 87 ARG A O 1
ATOM 702 N N . ALA A 1 88 ? 4.046 12.884 2.767 1.00 75.62 88 ALA A N 1
ATOM 703 C CA . ALA A 1 88 ? 5.003 12.050 2.042 1.00 75.62 88 ALA A CA 1
ATOM 704 C C . ALA A 1 88 ? 4.573 11.817 0.580 1.00 75.62 88 ALA A C 1
ATOM 706 O O . ALA A 1 88 ? 5.381 12.005 -0.326 1.00 75.62 88 ALA A O 1
ATOM 707 N N . CYS A 1 89 ? 3.293 11.513 0.334 1.00 69.81 89 CYS A N 1
ATOM 708 C CA . CYS A 1 89 ? 2.746 11.361 -1.019 1.00 69.81 89 CYS A CA 1
ATOM 709 C C . CYS A 1 89 ? 2.865 12.650 -1.844 1.00 69.81 89 CYS A C 1
ATOM 711 O O . CYS A 1 89 ? 3.263 12.599 -3.005 1.00 69.81 89 CYS A O 1
ATOM 713 N N . TYR A 1 90 ? 2.583 13.811 -1.245 1.00 70.38 90 TYR A N 1
ATOM 714 C CA . TYR A 1 90 ? 2.736 15.105 -1.916 1.00 70.38 90 TYR A CA 1
ATOM 715 C C . TYR A 1 90 ? 4.193 15.389 -2.317 1.00 70.38 90 TYR A C 1
ATOM 717 O O . TYR A 1 90 ? 4.448 15.938 -3.384 1.00 70.38 90 TYR A O 1
ATOM 725 N N . GLN A 1 91 ? 5.166 14.976 -1.499 1.00 63.06 91 GLN A N 1
ATOM 726 C CA . GLN A 1 91 ? 6.583 15.105 -1.851 1.00 63.06 91 GLN A CA 1
ATOM 727 C C . GLN A 1 91 ? 7.020 14.151 -2.967 1.00 63.06 91 GLN A C 1
ATOM 729 O O . GLN A 1 91 ? 7.923 14.500 -3.718 1.00 63.06 91 GLN A O 1
ATOM 734 N N . SER A 1 92 ? 6.377 12.990 -3.110 1.00 60.03 92 SER A N 1
ATOM 735 C CA . SER A 1 92 ? 6.637 12.057 -4.216 1.00 60.03 92 SER A CA 1
ATOM 736 C C . SER A 1 92 ? 6.045 12.501 -5.559 1.00 60.03 92 SER A C 1
ATOM 738 O O . SER A 1 92 ? 6.456 11.987 -6.594 1.00 60.03 92 SER A O 1
ATOM 740 N N . TYR A 1 93 ? 5.098 13.445 -5.557 1.00 54.50 93 TYR A N 1
ATOM 741 C CA . TYR A 1 93 ? 4.541 14.049 -6.774 1.00 54.50 93 TYR A CA 1
ATOM 742 C C . TYR A 1 93 ? 5.451 15.119 -7.408 1.00 54.50 93 TYR A C 1
ATOM 744 O O . TYR A 1 93 ? 5.152 15.588 -8.507 1.00 54.50 93 TYR A O 1
ATOM 752 N N . LYS A 1 94 ? 6.540 15.512 -6.735 1.00 46.59 94 LYS A N 1
ATOM 753 C CA . LYS A 1 94 ? 7.546 16.459 -7.236 1.00 46.59 94 LYS A CA 1
ATOM 754 C C . LYS A 1 94 ? 8.698 15.722 -7.923 1.00 46.59 94 LYS A C 1
ATOM 756 O O . LYS A 1 94 ? 9.122 16.173 -9.013 1.00 46.59 94 LYS A O 1
#

Organism: Portunus trituberculatus (NCBI:txid210409)

pLDDT: mean 75.49, std 15.55, range [46.59, 96.69]

Sequence (94 aa):
MTFDPKDIETAIETLKQSVEVCNRFRRKNTIGESLGKMVKKVDYNSFTKEEIHAELCYAECLLLRAVLTFMEDETLISFLKGGMKIRACYQSYK

Foldsee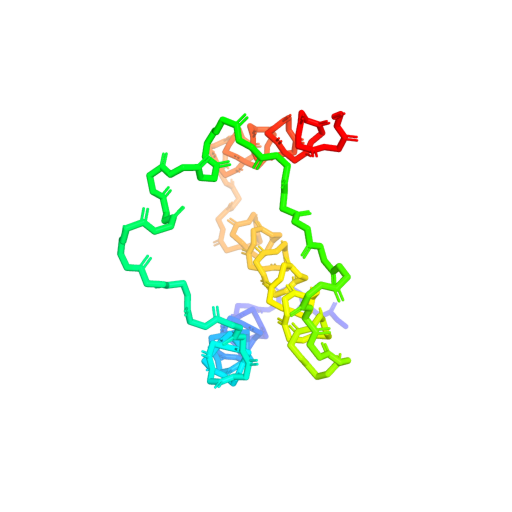k 3Di:
DDLPVVVLVVLLVVLVVLLVVLVVQADDDDPVVVVVCVPDPDDCVPDDPSNVVSVVSNVVSVVVVLVSLCSNDVDPVSVVVVVVVVVVVVVVVD

Secondary structure (DSSP, 8-state):
----HHHHHHHHHHHHHHHHHHHHHS----HHHHHHTTTS---GGGS-HHHHHHHHHHHHHHHHHHHHHHHH--SHHHHHHHHHHHHHHHHHT-

Radius of gyration: 15.78 Å; chains: 1; bounding box: 42×28×38 Å

InterPro domains:
  IPR019412 IML2-like/Tetratricopeptide repeat protein 39-like [PF10300] (1-94)
  IPR019412 IML2-like/Tetratricopeptide repeat protein 39-like [PTHR31859] (1-94)